Protein AF-A0A0C9QCK0-F1 (afdb_monomer_lite)

pLDDT: mean 77.05, std 23.15, range [34.31, 96.94]

Sequence (112 aa):
MRYLGVVETPINNRTTAQNLLMEGSLMLEQSTMHPVVWINQHTYISIVKNADYNLEVWEITDENRQHRMARMNYKYHRDNFAGFIYRLFPQIDLIQIHNIQKKINPYFDLEV

Secondary structure (DSSP, 8-state):
------------THHHHHHHHHHSS----------EEESSSSEEEEE-TT-SS-EEEEEE-TTS-EEEEEEE-TTT-GGGHHHHHHHH-TT--HHHHHHHHHHHGGGTTT--

Radius of gyration: 25.39 Å; chains: 1; bounding box: 30×52×84 Å

Foldseek 3Di:
DDDDDDDDDPPPPPVVVVVVVVVPPDPPPVPPQFDWADLDDFKIWGAQPPDQFRIWIWGQDPVRDIDTPDTDNCLVPVVCQVVVVCVVPVPDDPVSSVVSSVVCVVVNVPPD

Organism: NCBI:txid1435038

Structure (mmCIF, N/CA/C/O backbone):
data_AF-A0A0C9QCK0-F1
#
_entry.id   AF-A0A0C9QCK0-F1
#
loop_
_atom_site.group_PDB
_atom_site.id
_atom_site.type_symbol
_atom_site.label_atom_id
_atom_site.label_alt_id
_atom_site.label_comp_id
_atom_site.label_asym_id
_atom_site.label_entity_id
_atom_site.label_seq_id
_atom_site.pdbx_PDB_ins_code
_atom_site.Cartn_x
_atom_site.Cartn_y
_atom_site.Cartn_z
_atom_site.occupancy
_atom_site.B_iso_or_equiv
_atom_site.auth_seq_id
_atom_site.auth_comp_id
_atom_site.auth_asym_id
_atom_site.auth_atom_id
_atom_site.pdbx_PDB_model_num
ATOM 1 N N . MET A 1 1 ? 14.690 39.355 72.874 1.00 44.62 1 MET A N 1
ATOM 2 C CA . MET A 1 1 ? 13.769 40.041 71.944 1.00 44.62 1 MET A CA 1
ATOM 3 C C . MET A 1 1 ? 14.553 40.448 70.706 1.00 44.62 1 MET A C 1
ATOM 5 O O . MET A 1 1 ? 15.400 41.325 70.806 1.00 44.62 1 MET A O 1
ATOM 9 N N . ARG A 1 2 ? 14.359 39.755 69.579 1.00 36.09 2 ARG A N 1
ATOM 10 C CA . ARG A 1 2 ? 14.927 40.113 68.271 1.00 36.09 2 ARG A CA 1
ATOM 11 C C . ARG A 1 2 ? 13.830 39.915 67.228 1.00 36.09 2 ARG A C 1
ATOM 13 O O . ARG A 1 2 ? 13.291 38.821 67.128 1.00 36.09 2 ARG A O 1
ATOM 20 N N . TYR A 1 3 ? 13.508 40.986 66.519 1.00 35.34 3 TYR A N 1
ATOM 21 C CA . TYR A 1 3 ? 12.718 40.998 65.293 1.00 35.34 3 TYR A CA 1
ATOM 22 C C . TYR A 1 3 ? 13.578 41.602 64.178 1.00 35.34 3 TYR A C 1
ATOM 24 O O . TYR A 1 3 ? 14.504 42.356 64.477 1.00 35.34 3 TYR A O 1
ATOM 32 N N . LEU A 1 4 ? 13.164 41.308 62.938 1.00 37.53 4 LEU A N 1
ATOM 33 C CA . LEU A 1 4 ? 13.658 41.758 61.626 1.00 37.53 4 LEU A CA 1
ATOM 34 C C . LEU A 1 4 ? 14.868 40.973 61.097 1.00 37.53 4 LEU A C 1
ATOM 36 O O . LEU A 1 4 ? 15.913 40.933 61.728 1.00 37.53 4 LEU A O 1
ATOM 40 N N . GLY A 1 5 ? 14.832 40.331 59.932 1.00 34.31 5 GLY A N 1
ATOM 41 C CA . GLY A 1 5 ? 13.815 40.205 58.889 1.00 34.31 5 GLY A CA 1
ATOM 42 C C . GLY A 1 5 ? 14.537 39.615 57.675 1.00 34.31 5 GLY A C 1
ATOM 43 O O . GLY A 1 5 ? 15.404 40.275 57.111 1.00 34.31 5 GLY A O 1
ATOM 44 N N . VAL A 1 6 ? 14.267 38.354 57.331 1.00 40.00 6 VAL A N 1
ATOM 45 C CA . VAL A 1 6 ? 14.850 37.711 56.145 1.00 40.00 6 VAL A CA 1
ATOM 46 C C . VAL A 1 6 ? 13.938 38.037 54.972 1.00 40.00 6 VAL A C 1
ATOM 48 O O . VAL A 1 6 ? 12.777 37.640 54.952 1.00 40.00 6 VAL A O 1
ATOM 51 N N . VAL A 1 7 ? 14.457 38.810 54.023 1.00 39.75 7 VAL A N 1
ATOM 52 C CA . VAL A 1 7 ? 13.838 39.002 52.712 1.00 39.75 7 VAL A CA 1
ATOM 53 C C . VAL A 1 7 ? 13.994 37.681 51.964 1.00 39.75 7 VAL A C 1
ATOM 55 O O . VAL A 1 7 ? 15.066 37.379 51.444 1.00 39.75 7 VAL A O 1
ATOM 58 N N . GLU A 1 8 ? 12.943 36.867 51.963 1.00 42.84 8 GLU A N 1
ATOM 59 C CA . GLU A 1 8 ? 12.825 35.726 51.062 1.00 42.84 8 GLU A CA 1
ATOM 60 C C . GLU A 1 8 ? 12.744 36.272 49.634 1.00 42.84 8 GLU A C 1
ATOM 62 O O . GLU A 1 8 ? 11.753 36.878 49.223 1.00 42.84 8 GLU A O 1
ATOM 67 N N . THR A 1 9 ? 13.827 36.123 48.877 1.00 44.09 9 THR A N 1
ATOM 68 C CA . THR A 1 9 ? 13.805 36.372 47.441 1.00 44.09 9 THR A CA 1
ATOM 69 C C . THR A 1 9 ? 12.926 35.301 46.789 1.00 44.09 9 THR A C 1
ATOM 71 O O . THR A 1 9 ? 13.149 34.109 47.012 1.00 44.09 9 THR A O 1
ATOM 74 N N . PRO A 1 10 ? 11.918 35.670 45.978 1.00 42.47 10 PRO A N 1
ATOM 75 C CA . PRO A 1 10 ? 11.148 34.677 45.252 1.00 42.47 10 PRO A CA 1
ATOM 76 C C . PRO A 1 10 ? 12.081 34.001 44.247 1.00 42.47 10 PRO A C 1
ATOM 78 O O . PRO A 1 10 ? 12.591 34.639 43.321 1.00 42.47 10 PRO A O 1
ATOM 81 N N . ILE A 1 11 ? 12.313 32.701 44.440 1.00 46.69 11 ILE A N 1
ATOM 82 C CA . ILE A 1 11 ? 12.899 31.830 43.425 1.00 46.69 11 ILE A CA 1
ATOM 83 C C . ILE A 1 11 ? 11.956 31.920 42.228 1.00 46.69 11 ILE A C 1
ATOM 85 O O . ILE A 1 11 ? 10.865 31.354 42.233 1.00 46.69 11 ILE A O 1
ATOM 89 N N . ASN A 1 12 ? 12.357 32.713 41.236 1.00 41.91 12 ASN A N 1
ATOM 90 C CA . ASN A 1 12 ? 11.651 32.889 39.979 1.00 41.91 12 ASN A CA 1
ATOM 91 C C . ASN A 1 12 ? 11.602 31.519 39.287 1.00 41.91 12 ASN A C 1
ATOM 93 O O . ASN A 1 12 ? 12.499 31.113 38.554 1.00 41.91 12 ASN A O 1
ATOM 97 N N . ASN A 1 13 ? 10.507 30.812 39.515 1.00 49.38 13 ASN A N 1
ATOM 98 C CA . ASN A 1 13 ? 10.049 29.567 38.907 1.00 49.38 13 ASN A CA 1
ATOM 99 C C . ASN A 1 13 ? 9.801 29.673 37.383 1.00 49.38 13 ASN A C 1
ATOM 101 O O . ASN A 1 13 ? 9.137 28.825 36.792 1.00 49.38 13 ASN A O 1
ATOM 105 N N . ARG A 1 14 ? 10.368 30.687 36.718 1.00 46.88 14 ARG A N 1
ATOM 106 C CA . ARG A 1 14 ? 10.283 30.893 35.267 1.00 46.88 14 ARG A CA 1
ATOM 107 C C . ARG A 1 14 ? 11.367 30.154 34.484 1.00 46.88 14 ARG A C 1
ATOM 109 O O . ARG A 1 14 ? 11.115 29.798 33.340 1.00 46.88 14 ARG A O 1
ATOM 116 N N . THR A 1 15 ? 12.515 29.844 35.087 1.00 49.53 15 THR A N 1
ATOM 117 C CA . THR A 1 15 ? 13.614 29.172 34.364 1.00 49.53 15 THR A CA 1
ATOM 118 C C . THR A 1 15 ? 13.415 27.655 34.257 1.00 49.53 15 THR A C 1
ATOM 120 O O . THR A 1 15 ? 13.846 27.040 33.288 1.00 49.53 15 THR A O 1
ATOM 123 N N . THR A 1 16 ? 12.685 27.039 35.191 1.00 47.00 16 THR A N 1
ATOM 124 C CA . THR A 1 16 ? 12.366 25.600 35.129 1.00 47.00 16 THR A CA 1
ATOM 125 C C . THR A 1 16 ? 11.183 25.315 34.198 1.00 47.00 16 THR A C 1
ATOM 127 O O . THR A 1 16 ? 11.184 24.310 33.497 1.00 47.00 16 THR A O 1
ATOM 130 N N . ALA A 1 17 ? 10.207 26.225 34.107 1.00 45.41 17 ALA A N 1
ATOM 131 C CA . ALA A 1 17 ? 9.070 26.072 33.196 1.00 45.41 17 ALA A CA 1
ATOM 132 C C . ALA A 1 17 ? 9.458 26.251 31.716 1.00 45.41 17 ALA A C 1
ATOM 134 O O . ALA A 1 17 ? 8.863 25.616 30.852 1.00 45.41 17 ALA A O 1
ATOM 135 N N . GLN A 1 18 ? 10.471 27.070 31.409 1.00 45.28 18 GLN A N 1
ATOM 136 C CA . GLN A 1 18 ? 10.949 27.251 30.032 1.00 45.28 18 GLN A CA 1
ATOM 137 C C . GLN A 1 18 ? 11.761 26.051 29.527 1.00 45.28 18 GLN A C 1
ATOM 139 O O . GLN A 1 18 ? 11.607 25.672 28.370 1.00 45.28 18 GLN A O 1
ATOM 144 N N . ASN A 1 19 ? 12.525 25.385 30.398 1.00 44.69 19 ASN A N 1
ATOM 145 C CA . ASN A 1 19 ? 13.248 24.167 30.020 1.00 44.69 19 ASN A CA 1
ATOM 146 C C . ASN A 1 19 ? 12.313 22.946 29.912 1.00 44.69 19 ASN A C 1
ATOM 148 O O . ASN A 1 19 ? 12.482 22.132 29.013 1.00 44.69 19 ASN A O 1
ATOM 152 N N . LEU A 1 20 ? 11.260 22.857 30.736 1.00 47.44 20 LEU A N 1
ATOM 153 C CA . LEU A 1 20 ? 10.256 21.784 30.634 1.00 47.44 20 LEU A CA 1
ATOM 154 C C . LEU A 1 20 ? 9.261 21.953 29.470 1.00 47.44 20 LEU A C 1
ATOM 156 O O . LEU A 1 20 ? 8.690 20.965 29.016 1.00 47.44 20 LEU A O 1
ATOM 160 N N . LEU A 1 21 ? 9.065 23.171 28.953 1.00 49.56 21 LEU A N 1
ATOM 161 C CA . LEU A 1 21 ? 8.233 23.413 27.764 1.00 49.56 21 LEU A CA 1
ATOM 162 C C . LEU A 1 21 ? 9.019 23.311 26.442 1.00 49.56 21 LEU A C 1
ATOM 164 O O . LEU A 1 21 ? 8.402 23.145 25.389 1.00 49.56 21 LEU A O 1
ATOM 168 N N . MET A 1 22 ? 10.358 23.353 26.483 1.00 43.22 22 MET A N 1
ATOM 169 C CA . MET A 1 22 ? 11.213 23.141 25.304 1.00 43.22 2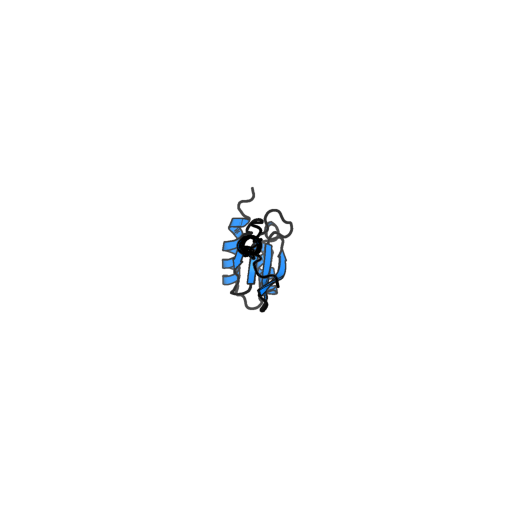2 MET A CA 1
ATOM 170 C C . MET A 1 22 ? 11.615 21.677 25.069 1.00 43.22 22 MET A C 1
ATOM 172 O O . MET A 1 22 ? 11.947 21.343 23.938 1.00 43.22 22 MET A O 1
ATOM 176 N N . GLU A 1 23 ? 11.513 20.788 26.062 1.00 47.59 23 GLU A N 1
ATOM 177 C CA . GLU A 1 23 ? 11.775 19.346 25.865 1.00 47.59 23 GLU A CA 1
ATOM 178 C C . GLU A 1 23 ? 10.515 18.532 25.507 1.00 47.59 23 GLU A C 1
ATOM 180 O O . GLU A 1 23 ? 10.613 17.445 24.943 1.00 47.59 23 GLU A O 1
ATOM 185 N N . GLY A 1 24 ? 9.318 19.072 25.774 1.00 41.09 24 GLY A N 1
ATOM 186 C CA . GLY A 1 24 ? 8.026 18.461 25.420 1.00 41.09 24 GLY A CA 1
ATOM 187 C C . GLY A 1 24 ? 7.500 18.832 24.029 1.00 41.09 24 GLY A C 1
ATOM 188 O O . GLY A 1 24 ? 6.521 18.251 23.560 1.00 41.09 24 GLY A O 1
ATOM 189 N N . SER A 1 25 ? 8.162 19.765 23.340 1.00 39.25 25 SER A N 1
ATOM 190 C CA . SER A 1 25 ? 7.988 19.974 21.901 1.00 39.25 25 SER A CA 1
ATOM 191 C C . SER A 1 25 ? 8.848 18.951 21.168 1.00 39.25 25 SER A C 1
ATOM 193 O O . SER A 1 25 ? 9.879 19.305 20.609 1.00 39.25 25 SER A O 1
ATOM 195 N N . LEU A 1 26 ? 8.436 17.679 21.269 1.00 41.88 26 LEU A N 1
ATOM 196 C CA . LEU A 1 26 ? 8.579 16.641 20.246 1.00 41.88 26 LEU A CA 1
ATOM 197 C C . LEU A 1 26 ? 9.711 16.977 19.251 1.00 41.88 26 LEU A C 1
ATOM 199 O O . LEU A 1 26 ? 9.480 17.694 18.283 1.00 41.88 26 LEU A O 1
ATOM 203 N N . MET A 1 27 ? 10.920 16.421 19.316 1.00 37.38 27 MET A N 1
ATOM 204 C CA . MET A 1 27 ? 11.175 14.978 19.168 1.00 37.38 27 MET A CA 1
ATOM 205 C C . MET A 1 27 ? 10.179 14.248 18.227 1.00 37.38 27 MET A C 1
ATOM 207 O O . MET A 1 27 ? 10.158 13.026 18.176 1.00 37.38 27 MET A O 1
ATOM 211 N N . LEU A 1 28 ? 9.415 14.971 17.392 1.00 40.06 28 LEU A N 1
ATOM 212 C CA . LEU A 1 28 ? 9.202 14.600 16.005 1.00 40.06 28 LEU A CA 1
ATOM 213 C C . LEU A 1 28 ? 10.550 14.872 15.363 1.00 40.06 28 LEU A C 1
ATOM 215 O O . LEU A 1 28 ? 10.803 15.924 14.778 1.00 40.06 28 LEU A O 1
ATOM 219 N N . GLU A 1 29 ? 11.452 13.924 15.586 1.00 41.84 29 GLU A N 1
ATOM 220 C CA . GLU A 1 29 ? 12.560 13.683 14.699 1.00 41.84 29 GLU A CA 1
ATOM 221 C C . GLU A 1 29 ? 12.021 13.900 13.284 1.00 41.84 29 GLU A C 1
ATOM 223 O O . GLU A 1 29 ? 11.176 13.157 12.778 1.00 41.84 29 GLU A O 1
ATOM 228 N N . GLN A 1 30 ? 12.480 14.974 12.654 1.00 36.59 30 GLN A N 1
ATOM 229 C CA . GLN A 1 30 ? 12.352 15.215 11.229 1.00 36.59 30 GLN A CA 1
ATOM 230 C C . GLN A 1 30 ? 13.258 14.206 10.493 1.00 36.59 30 GLN A C 1
ATOM 232 O O . GLN A 1 30 ? 14.010 14.551 9.588 1.00 36.59 30 GLN A O 1
ATOM 237 N N . SER A 1 31 ? 13.221 12.947 10.930 1.00 39.66 31 SER A N 1
ATOM 238 C CA . SER A 1 31 ? 13.883 11.787 10.376 1.00 39.66 31 SER A CA 1
ATOM 239 C C . SER A 1 31 ? 13.075 11.410 9.160 1.00 39.66 31 SER A C 1
ATOM 241 O O . SER A 1 31 ? 12.100 10.678 9.270 1.00 39.66 31 SER A O 1
ATOM 243 N N . THR A 1 32 ? 13.429 12.010 8.020 1.00 50.62 32 THR A N 1
ATOM 244 C CA . THR A 1 32 ? 12.955 11.623 6.683 1.00 50.62 32 THR A CA 1
ATOM 245 C C . THR A 1 32 ? 11.467 11.284 6.663 1.00 50.62 32 THR A C 1
ATOM 247 O O . THR A 1 32 ? 11.110 10.114 6.742 1.00 50.62 32 THR A O 1
ATOM 250 N N . MET A 1 33 ? 10.586 12.287 6.546 1.00 57.47 33 MET A N 1
ATOM 251 C CA . MET A 1 33 ? 9.162 12.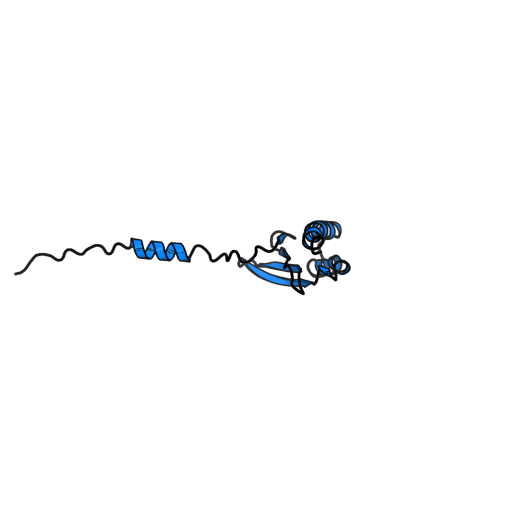023 6.311 1.00 57.47 33 MET A CA 1
ATOM 252 C C . MET A 1 33 ? 9.016 11.117 5.083 1.00 57.47 33 MET A C 1
ATOM 254 O O . MET A 1 33 ? 9.126 11.559 3.937 1.00 57.47 33 MET A O 1
ATOM 258 N N . HIS A 1 34 ? 8.824 9.827 5.342 1.00 74.38 34 HIS A N 1
ATOM 259 C CA . HIS A 1 34 ? 8.569 8.837 4.320 1.00 74.38 34 HIS A CA 1
ATOM 260 C C . HIS A 1 34 ? 7.230 9.187 3.676 1.00 74.38 34 HIS A C 1
ATOM 262 O O . HIS A 1 34 ? 6.282 9.508 4.395 1.00 74.38 34 HIS A O 1
ATOM 268 N N . PRO A 1 35 ? 7.122 9.178 2.338 1.00 87.88 35 PRO A N 1
ATOM 269 C CA . PRO A 1 35 ? 5.838 9.393 1.700 1.00 87.88 35 PRO A CA 1
ATOM 270 C C . PRO A 1 35 ? 4.813 8.383 2.221 1.00 87.88 35 PRO A C 1
ATOM 272 O O . PRO A 1 35 ? 5.088 7.181 2.262 1.00 87.88 35 PRO A O 1
ATOM 275 N N . VAL A 1 36 ? 3.642 8.888 2.610 1.00 91.69 36 VAL A N 1
ATOM 276 C CA . VAL A 1 36 ? 2.544 8.080 3.142 1.00 91.69 36 VAL A CA 1
ATOM 277 C C . VAL A 1 36 ? 1.359 8.097 2.183 1.00 91.69 36 VAL A C 1
ATOM 279 O O . VAL A 1 36 ? 0.916 9.156 1.739 1.00 91.69 36 VAL A O 1
ATOM 282 N N . VAL A 1 37 ? 0.809 6.917 1.898 1.00 93.88 37 VAL A N 1
ATOM 283 C CA . VAL A 1 37 ? -0.424 6.736 1.125 1.00 93.88 37 VAL A CA 1
ATOM 284 C C . VAL A 1 37 ? -1.463 6.047 2.002 1.00 93.88 37 VAL A C 1
ATOM 286 O O . VAL A 1 37 ? -1.335 4.871 2.327 1.00 93.88 37 VAL A O 1
ATOM 289 N N . TRP A 1 38 ? -2.512 6.774 2.378 1.00 94.38 38 TRP A N 1
ATOM 290 C CA . TRP A 1 38 ? -3.605 6.231 3.184 1.00 94.38 38 TRP A CA 1
ATOM 291 C C . TRP A 1 38 ? -4.458 5.236 2.392 1.00 94.38 38 TRP A C 1
ATOM 293 O O . TRP A 1 38 ? -4.855 5.520 1.257 1.00 94.38 38 TRP A O 1
ATOM 303 N N . ILE A 1 39 ? -4.748 4.091 3.014 1.00 93.12 39 ILE A N 1
ATOM 304 C CA . ILE A 1 39 ? -5.691 3.085 2.507 1.00 93.12 39 ILE A CA 1
ATOM 305 C C . ILE A 1 39 ? -7.089 3.399 3.051 1.00 93.12 39 ILE A C 1
ATOM 307 O O . ILE A 1 39 ? -8.060 3.428 2.298 1.00 93.12 39 ILE A O 1
ATOM 311 N N . ASN A 1 40 ? -7.185 3.671 4.355 1.00 91.94 40 ASN A N 1
ATOM 312 C CA . ASN A 1 40 ? -8.409 4.088 5.042 1.00 91.94 40 ASN A CA 1
ATOM 313 C C . ASN A 1 40 ? -8.071 5.021 6.224 1.00 91.94 40 ASN A C 1
ATOM 315 O O . ASN A 1 40 ? -6.990 5.595 6.256 1.00 91.94 40 ASN A O 1
ATOM 319 N N . GLN A 1 41 ? -8.992 5.206 7.175 1.00 92.62 41 GLN A N 1
ATOM 320 C CA . GLN A 1 41 ? -8.824 6.122 8.316 1.00 92.62 41 GLN A CA 1
ATOM 321 C C . GLN A 1 41 ? -7.746 5.685 9.319 1.00 92.62 41 GLN A C 1
ATOM 323 O O . GLN A 1 41 ? -7.181 6.533 10.002 1.00 92.62 41 GLN A O 1
ATOM 328 N N . HIS A 1 42 ? -7.458 4.385 9.400 1.00 94.31 42 HIS A N 1
ATOM 329 C CA . HIS A 1 42 ? -6.562 3.813 10.407 1.00 94.31 42 HIS A CA 1
ATOM 330 C C . HIS A 1 42 ? -5.358 3.100 9.800 1.00 94.31 42 HIS A C 1
ATOM 332 O O . HIS A 1 42 ? -4.442 2.745 10.525 1.00 94.31 42 HIS A O 1
ATOM 338 N N . THR A 1 43 ? -5.316 2.895 8.484 1.00 95.81 43 THR A N 1
ATOM 339 C CA . THR A 1 43 ? -4.232 2.157 7.831 1.00 95.81 43 THR A CA 1
ATOM 340 C C . THR A 1 43 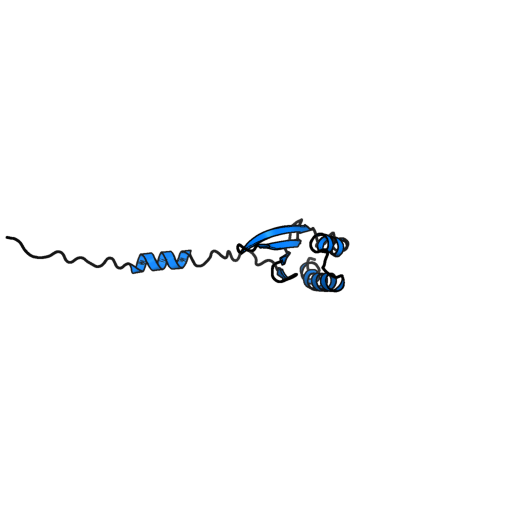? -3.637 2.929 6.670 1.00 95.81 43 THR A C 1
ATOM 342 O O . THR A 1 43 ? -4.334 3.574 5.877 1.00 95.81 43 THR A O 1
ATOM 345 N N . TYR A 1 44 ? -2.317 2.852 6.565 1.00 96.19 44 TYR A N 1
ATOM 346 C CA . TYR A 1 44 ? -1.547 3.577 5.574 1.00 96.19 44 TYR A CA 1
ATOM 347 C C . TYR A 1 44 ? -0.336 2.782 5.102 1.00 96.19 44 TYR A C 1
ATOM 349 O O . TYR A 1 44 ? 0.129 1.844 5.745 1.00 96.19 44 TYR A O 1
ATOM 357 N N . ILE A 1 45 ? 0.178 3.185 3.948 1.00 96.06 45 ILE A N 1
ATOM 358 C CA . ILE A 1 45 ? 1.392 2.660 3.344 1.00 96.06 45 ILE A CA 1
ATOM 359 C C . ILE A 1 45 ? 2.492 3.694 3.526 1.00 96.06 45 ILE A C 1
ATOM 361 O O . ILE A 1 45 ? 2.306 4.844 3.140 1.00 96.06 45 ILE A O 1
ATOM 365 N N . SER A 1 46 ? 3.626 3.285 4.081 1.00 94.94 46 SER A N 1
ATOM 366 C CA . SER A 1 46 ? 4.852 4.078 4.165 1.00 94.94 46 SER A CA 1
ATOM 367 C C . SER A 1 46 ? 5.850 3.618 3.104 1.00 94.94 46 SER A C 1
ATOM 369 O O . SER A 1 46 ? 6.010 2.414 2.874 1.00 94.94 46 SER A O 1
ATOM 371 N N . ILE A 1 47 ? 6.518 4.573 2.454 1.00 92.75 47 ILE A N 1
ATOM 372 C CA . ILE A 1 47 ? 7.505 4.315 1.401 1.00 92.75 47 ILE A CA 1
ATOM 373 C C . ILE A 1 47 ? 8.914 4.592 1.925 1.00 92.75 47 ILE A C 1
ATOM 375 O O . ILE A 1 47 ? 9.313 5.739 2.151 1.00 92.75 47 ILE 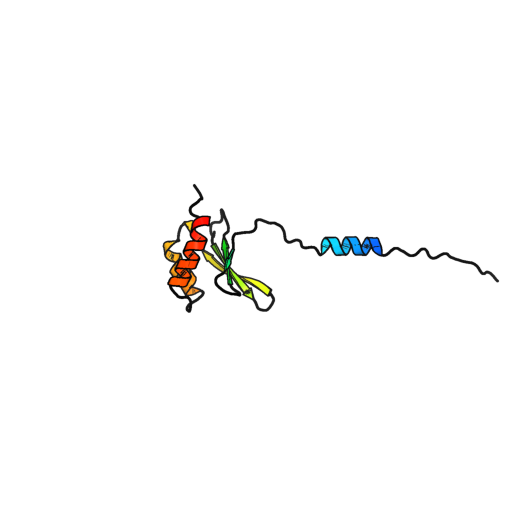A O 1
ATOM 379 N N . VAL A 1 48 ? 9.697 3.525 2.068 1.00 89.81 48 VAL A N 1
ATOM 380 C CA . VAL A 1 48 ? 11.068 3.577 2.581 1.00 89.81 48 VAL A CA 1
ATOM 381 C C . VAL A 1 48 ? 12.040 3.479 1.410 1.00 89.81 48 VAL A C 1
ATOM 383 O O . VAL A 1 48 ? 12.283 2.402 0.867 1.00 89.81 48 VAL A O 1
ATOM 386 N N . LYS A 1 49 ? 12.591 4.622 0.992 1.00 81.81 49 LYS A N 1
ATOM 387 C CA . LYS A 1 49 ? 13.590 4.668 -0.085 1.00 81.81 49 LYS A CA 1
ATOM 388 C C . LYS A 1 49 ? 14.838 3.872 0.301 1.00 81.81 49 LYS A C 1
ATOM 390 O O . LYS A 1 49 ? 15.229 3.874 1.465 1.00 81.81 49 LYS A O 1
ATOM 395 N N . ASN A 1 50 ? 15.478 3.239 -0.683 1.00 80.62 50 ASN A N 1
ATOM 396 C CA . ASN A 1 50 ? 16.730 2.482 -0.524 1.00 80.62 50 ASN A CA 1
ATOM 397 C C . ASN A 1 50 ? 16.688 1.301 0.470 1.00 80.62 50 ASN A C 1
ATOM 399 O O . ASN A 1 50 ? 17.741 0.814 0.874 1.00 80.62 50 ASN A O 1
ATOM 403 N N . ALA A 1 51 ? 15.503 0.824 0.861 1.00 85.88 51 ALA A N 1
ATOM 404 C CA . ALA A 1 51 ? 15.351 -0.383 1.670 1.00 85.88 51 ALA A CA 1
ATOM 405 C C . ALA A 1 51 ? 14.995 -1.603 0.805 1.00 85.88 51 ALA A C 1
ATOM 407 O O . ALA A 1 51 ? 14.269 -1.485 -0.186 1.00 85.88 51 ALA A O 1
ATOM 408 N N . ASP A 1 52 ? 15.429 -2.795 1.232 1.00 86.62 52 ASP A N 1
ATOM 409 C CA . ASP A 1 52 ? 15.013 -4.066 0.615 1.00 86.62 52 ASP A CA 1
ATOM 410 C C . ASP A 1 52 ? 13.489 -4.223 0.654 1.00 86.62 52 ASP A C 1
ATOM 412 O O . ASP A 1 52 ? 12.860 -4.642 -0.312 1.00 86.62 52 ASP A O 1
ATOM 416 N N . TYR A 1 53 ? 12.879 -3.825 1.771 1.00 89.69 53 TYR A N 1
ATOM 417 C CA . TYR A 1 53 ? 11.434 -3.716 1.923 1.00 89.69 53 TYR A CA 1
ATOM 418 C C . TYR A 1 53 ? 11.033 -2.248 1.858 1.00 89.69 53 TYR A C 1
ATOM 420 O O . TYR A 1 53 ? 10.878 -1.577 2.873 1.00 89.69 53 TYR A O 1
ATOM 428 N N . ASN A 1 54 ? 10.908 -1.754 0.635 1.00 91.81 54 ASN A N 1
ATOM 429 C CA . ASN A 1 54 ? 10.657 -0.344 0.347 1.00 91.81 54 ASN A CA 1
ATOM 430 C C . ASN A 1 54 ? 9.185 0.089 0.465 1.00 91.81 54 ASN A C 1
ATOM 432 O O . ASN A 1 54 ? 8.882 1.274 0.327 1.00 91.81 54 ASN A O 1
ATOM 436 N N . LEU A 1 55 ? 8.275 -0.843 0.753 1.00 94.94 55 LEU A N 1
ATOM 437 C CA . LEU A 1 55 ? 6.873 -0.567 1.045 1.00 94.94 55 LEU A CA 1
ATOM 438 C C . LEU A 1 55 ? 6.472 -1.260 2.345 1.00 94.94 55 LEU A C 1
ATOM 440 O O . LEU A 1 55 ? 6.606 -2.478 2.474 1.00 94.94 55 LEU A O 1
ATOM 444 N N . GLU A 1 56 ? 5.923 -0.498 3.285 1.00 96.25 56 GLU A N 1
ATOM 445 C CA . GLU A 1 56 ? 5.419 -1.006 4.561 1.00 96.25 56 GLU A CA 1
ATOM 446 C C . GLU A 1 56 ? 3.959 -0.608 4.773 1.00 96.25 56 GLU A C 1
ATOM 448 O O . GLU A 1 56 ? 3.575 0.520 4.485 1.00 96.25 56 GLU A O 1
ATOM 453 N N . VAL A 1 57 ? 3.148 -1.522 5.303 1.00 96.56 57 VAL A N 1
ATOM 454 C CA . VAL A 1 57 ? 1.750 -1.272 5.674 1.00 96.56 57 VAL A CA 1
ATOM 455 C C . VAL A 1 57 ? 1.665 -1.146 7.184 1.00 96.56 57 VAL A C 1
ATOM 457 O O . VAL A 1 57 ? 2.123 -2.027 7.917 1.00 96.56 57 VAL A O 1
ATOM 460 N N . TRP A 1 58 ? 1.056 -0.060 7.629 1.00 96.94 58 TRP A N 1
ATOM 46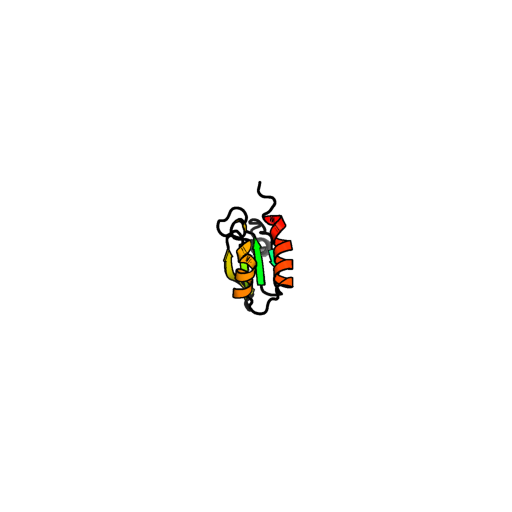1 C CA . TRP A 1 58 ? 0.933 0.321 9.023 1.00 96.94 58 TRP A CA 1
ATOM 462 C C . TRP A 1 58 ? -0.530 0.541 9.391 1.00 96.94 58 TRP A C 1
ATOM 464 O O . TRP A 1 58 ? -1.337 0.970 8.567 1.00 96.94 58 TRP A O 1
ATOM 474 N N . GLU A 1 59 ? -0.840 0.264 10.648 1.00 95.94 59 GLU A N 1
ATOM 475 C CA . GLU A 1 59 ? -2.128 0.488 11.287 1.00 95.94 59 GLU A CA 1
ATOM 476 C C . GLU A 1 59 ? -1.941 1.382 12.514 1.00 95.94 59 GLU A C 1
ATOM 478 O O . GLU A 1 59 ? -0.986 1.226 13.274 1.00 95.94 59 GLU A O 1
ATOM 483 N N . ILE A 1 60 ? -2.861 2.317 12.711 1.00 93.88 60 ILE A N 1
ATOM 484 C CA . ILE A 1 60 ? -3.009 3.096 13.931 1.00 93.88 60 ILE A CA 1
ATOM 485 C C . ILE A 1 60 ? -4.077 2.400 14.763 1.00 93.88 60 ILE A C 1
ATOM 487 O O . ILE A 1 60 ? -5.264 2.458 14.445 1.00 93.88 60 ILE A O 1
ATOM 491 N N . THR A 1 61 ? -3.623 1.729 15.815 1.00 90.88 61 THR A N 1
ATOM 492 C CA . THR A 1 61 ? -4.484 1.036 16.782 1.00 90.88 61 THR A CA 1
ATOM 493 C C . THR A 1 61 ? -5.321 2.025 17.599 1.00 90.88 61 THR A C 1
ATOM 495 O O . THR A 1 61 ? -5.010 3.217 17.649 1.00 90.88 61 THR A O 1
ATOM 498 N N . ASP A 1 62 ? -6.340 1.529 18.304 1.00 87.00 62 ASP A N 1
ATOM 499 C CA . ASP A 1 62 ? -7.230 2.344 19.153 1.00 87.00 62 ASP A CA 1
ATOM 500 C C . ASP A 1 62 ? -6.486 3.134 20.243 1.00 87.00 62 ASP A C 1
ATOM 502 O O . ASP A 1 62 ? -6.929 4.195 20.677 1.00 87.00 62 ASP A O 1
ATOM 506 N N . GLU A 1 63 ? -5.312 2.656 20.656 1.00 90.25 63 GLU A N 1
ATOM 507 C CA . GLU A 1 63 ? -4.434 3.341 21.608 1.00 90.25 63 GLU A CA 1
ATOM 508 C C . GLU A 1 63 ? -3.501 4.369 20.942 1.00 90.25 63 GLU A C 1
ATOM 510 O O . GLU A 1 63 ? -2.512 4.802 21.534 1.00 90.25 63 GLU A O 1
ATOM 515 N N . ASN A 1 64 ? -3.772 4.735 19.686 1.00 85.69 64 ASN A N 1
ATOM 516 C CA . ASN A 1 64 ? -2.950 5.615 18.857 1.00 85.69 64 ASN A CA 1
ATOM 517 C C . ASN A 1 64 ? -1.499 5.119 18.685 1.00 85.69 64 ASN A C 1
ATOM 519 O O . ASN A 1 64 ? -0.577 5.900 18.440 1.00 85.69 64 ASN A O 1
ATOM 523 N N . ARG A 1 65 ? -1.278 3.804 18.818 1.00 89.00 65 ARG A N 1
ATOM 524 C CA . ARG A 1 65 ? 0.024 3.168 18.582 1.00 89.00 65 ARG A CA 1
ATOM 525 C C . ARG A 1 65 ? 0.117 2.713 17.132 1.00 89.00 65 ARG A C 1
ATOM 527 O O . ARG A 1 65 ? -0.817 2.094 16.622 1.00 89.00 65 ARG A O 1
ATOM 534 N N . GLN A 1 66 ? 1.255 2.990 16.497 1.00 92.06 66 GLN A N 1
ATOM 535 C CA . GLN A 1 66 ? 1.561 2.508 15.152 1.00 92.06 66 GLN A CA 1
ATOM 536 C C . GLN A 1 66 ? 2.003 1.044 15.209 1.00 92.06 66 GLN A C 1
ATOM 538 O O . GLN A 1 66 ? 2.955 0.691 15.907 1.00 92.06 66 GLN A O 1
ATOM 543 N N . HIS A 1 67 ? 1.322 0.196 14.452 1.00 93.75 67 HIS A N 1
ATOM 544 C CA . HIS A 1 67 ? 1.583 -1.229 14.342 1.00 93.75 67 HIS A CA 1
ATOM 545 C C . HIS A 1 67 ? 1.867 -1.584 12.881 1.00 93.75 67 HIS A C 1
ATOM 547 O O . HIS A 1 67 ? 1.040 -1.356 11.999 1.00 93.75 67 HIS A O 1
ATOM 553 N N . ARG A 1 68 ? 3.052 -2.137 12.597 1.00 94.75 68 ARG A N 1
ATOM 554 C CA . ARG A 1 68 ? 3.400 -2.561 11.236 1.00 94.75 68 ARG A CA 1
ATOM 555 C C . ARG A 1 68 ? 2.740 -3.899 10.931 1.00 94.75 68 ARG A C 1
ATOM 557 O O . ARG A 1 68 ? 3.150 -4.923 11.469 1.00 94.75 68 ARG A O 1
ATOM 564 N N . MET A 1 69 ? 1.783 -3.890 10.013 1.00 96.25 69 MET A N 1
ATOM 565 C CA . MET A 1 69 ? 1.048 -5.083 9.597 1.00 96.25 69 MET A CA 1
ATOM 566 C C . MET A 1 69 ? 1.872 -5.959 8.655 1.00 96.25 69 MET A C 1
ATOM 568 O O . MET A 1 69 ? 1.865 -7.184 8.760 1.00 96.25 69 MET A O 1
ATOM 572 N N . ALA A 1 70 ? 2.561 -5.337 7.696 1.00 96.25 70 ALA A N 1
ATOM 573 C CA . ALA A 1 70 ? 3.261 -6.059 6.642 1.00 96.25 70 ALA A CA 1
ATOM 574 C C . ALA A 1 70 ? 4.299 -5.190 5.931 1.00 96.25 70 ALA A C 1
ATOM 576 O O . ALA A 1 70 ? 4.329 -3.970 6.077 1.00 96.25 70 ALA A O 1
ATOM 577 N N . ARG A 1 71 ? 5.140 -5.833 5.118 1.00 96.19 71 ARG A N 1
ATOM 578 C CA . ARG A 1 71 ? 6.124 -5.168 4.262 1.00 96.19 71 ARG A CA 1
ATOM 579 C C . ARG A 1 71 ? 6.343 -5.951 2.974 1.00 96.19 71 ARG A C 1
ATOM 581 O O . ARG A 1 71 ? 6.213 -7.175 2.975 1.00 96.19 71 ARG A O 1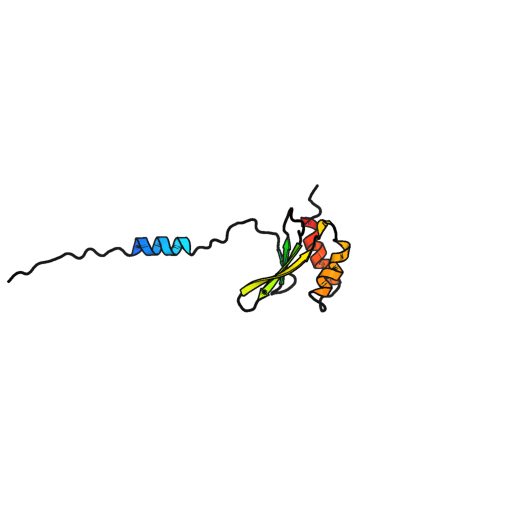
ATOM 588 N N . MET A 1 72 ? 6.702 -5.263 1.899 1.00 95.25 72 MET A N 1
ATOM 589 C CA . MET A 1 72 ? 7.051 -5.884 0.624 1.00 95.25 72 MET A CA 1
ATOM 590 C C . MET A 1 72 ? 8.159 -5.117 -0.092 1.00 95.25 72 MET A C 1
ATOM 592 O O . MET A 1 72 ? 8.334 -3.913 0.092 1.00 95.25 72 MET A O 1
ATOM 596 N N . ASN A 1 73 ? 8.881 -5.827 -0.954 1.00 94.31 73 ASN A N 1
ATOM 597 C CA . ASN A 1 73 ? 9.765 -5.201 -1.922 1.00 94.31 73 ASN A CA 1
ATOM 598 C C . ASN A 1 73 ? 8.951 -4.804 -3.160 1.00 94.31 73 ASN A C 1
ATOM 600 O O . ASN A 1 73 ? 8.841 -5.559 -4.125 1.00 94.31 73 ASN A O 1
ATOM 604 N N . TYR A 1 74 ? 8.328 -3.632 -3.105 1.00 94.56 74 TYR A N 1
ATOM 605 C CA . TYR A 1 74 ? 7.460 -3.143 -4.169 1.00 94.56 74 TYR A CA 1
ATOM 606 C C . TYR A 1 74 ? 8.216 -2.862 -5.467 1.00 94.56 74 TYR A C 1
ATOM 608 O O . TYR A 1 74 ? 7.701 -3.164 -6.542 1.00 94.56 74 TYR A O 1
ATOM 616 N N . LYS A 1 75 ? 9.450 -2.351 -5.374 1.00 90.88 75 LYS A N 1
ATOM 617 C CA . LYS A 1 75 ? 10.297 -2.063 -6.543 1.00 90.88 75 LYS A CA 1
ATOM 618 C C . LYS A 1 75 ? 10.462 -3.275 -7.467 1.00 90.88 75 LYS A C 1
ATOM 620 O O . LYS A 1 75 ? 10.344 -3.122 -8.678 1.00 90.88 75 LYS A O 1
ATOM 625 N N . TYR A 1 76 ? 10.687 -4.465 -6.907 1.00 91.19 76 TYR A N 1
ATOM 626 C CA . TYR A 1 76 ? 10.945 -5.682 -7.691 1.00 91.19 76 TYR A CA 1
ATOM 627 C C . TYR A 1 76 ? 9.753 -6.649 -7.782 1.00 91.19 76 TYR A C 1
ATOM 629 O O . TYR A 1 76 ? 9.776 -7.554 -8.612 1.00 91.19 76 TYR A O 1
ATOM 637 N N . HIS A 1 77 ? 8.705 -6.469 -6.969 1.00 93.38 77 HIS A N 1
ATOM 638 C CA . HIS A 1 77 ? 7.525 -7.350 -6.932 1.00 93.38 77 HIS A CA 1
ATOM 639 C C . HIS A 1 77 ? 6.203 -6.579 -7.077 1.00 93.38 77 HIS A C 1
ATOM 641 O O . HIS A 1 77 ? 5.214 -6.862 -6.394 1.00 93.38 77 HIS A O 1
ATOM 647 N N . ARG A 1 78 ? 6.191 -5.564 -7.952 1.00 92.31 78 ARG A N 1
ATOM 648 C CA . ARG A 1 78 ? 5.021 -4.715 -8.240 1.00 92.31 78 ARG A CA 1
ATOM 649 C C . ARG A 1 78 ? 3.819 -5.517 -8.756 1.00 92.31 78 ARG A C 1
ATOM 651 O O . ARG A 1 78 ? 2.680 -5.176 -8.451 1.00 92.31 78 ARG A O 1
ATOM 658 N N . ASP A 1 79 ? 4.072 -6.572 -9.519 1.00 93.56 79 ASP A N 1
ATOM 659 C CA . ASP A 1 79 ? 3.086 -7.528 -10.036 1.00 93.56 79 ASP A CA 1
ATOM 660 C C . ASP A 1 79 ? 2.289 -8.224 -8.920 1.00 93.56 79 ASP A C 1
ATOM 662 O O . ASP A 1 79 ? 1.083 -8.431 -9.042 1.00 93.56 79 ASP A O 1
ATOM 666 N N . ASN A 1 80 ? 2.936 -8.492 -7.785 1.00 95.38 80 ASN A N 1
ATOM 667 C CA . ASN A 1 80 ? 2.323 -9.148 -6.631 1.00 95.38 80 ASN A CA 1
ATOM 668 C C . ASN A 1 80 ? 1.592 -8.182 -5.681 1.00 95.38 80 ASN A C 1
ATOM 670 O O . ASN A 1 80 ? 0.989 -8.625 -4.699 1.00 95.38 80 ASN A O 1
ATOM 674 N N . PHE A 1 81 ? 1.610 -6.872 -5.957 1.00 96.12 81 PHE A N 1
ATOM 675 C CA . PHE A 1 81 ? 1.047 -5.849 -5.069 1.00 96.12 81 PHE A CA 1
ATOM 676 C C . PHE A 1 81 ? -0.440 -6.054 -4.779 1.00 96.12 81 PHE A C 1
ATOM 678 O O . PHE A 1 81 ? -0.859 -5.982 -3.625 1.00 96.12 81 PHE A O 1
ATOM 685 N N . ALA A 1 82 ? -1.237 -6.355 -5.805 1.00 95.69 82 ALA A N 1
ATOM 686 C CA . ALA A 1 82 ? -2.673 -6.534 -5.625 1.00 95.69 82 ALA A CA 1
ATOM 687 C C . ALA A 1 82 ? -2.986 -7.700 -4.677 1.00 95.69 82 ALA A C 1
ATOM 689 O O . ALA A 1 82 ? -3.763 -7.540 -3.739 1.00 95.69 82 ALA A O 1
ATOM 690 N N . GLY A 1 83 ? -2.319 -8.846 -4.859 1.00 96.31 83 GLY A N 1
ATOM 691 C CA . GLY A 1 83 ? -2.471 -10.001 -3.972 1.00 96.31 83 GLY A CA 1
ATOM 692 C C . GLY A 1 83 ? -1.960 -9.739 -2.552 1.00 96.31 83 GLY A C 1
ATOM 693 O O . GLY A 1 83 ? -2.559 -10.207 -1.584 1.00 96.31 83 GLY A O 1
ATOM 694 N N . PHE A 1 84 ? -0.882 -8.961 -2.412 1.00 96.88 84 PHE A N 1
ATOM 695 C CA . PHE A 1 84 ? -0.366 -8.527 -1.114 1.00 96.88 84 PHE A CA 1
ATOM 696 C C . PHE A 1 84 ? -1.394 -7.688 -0.342 1.00 96.88 84 PHE A C 1
ATOM 698 O O . PHE A 1 84 ? -1.703 -8.018 0.802 1.00 96.88 84 PHE A O 1
ATOM 705 N N . ILE A 1 85 ? -1.976 -6.664 -0.974 1.00 96.62 85 ILE A N 1
ATOM 706 C CA . ILE A 1 85 ? -2.990 -5.806 -0.346 1.00 96.62 85 ILE A CA 1
ATOM 707 C C . ILE A 1 85 ? -4.278 -6.584 -0.063 1.00 96.62 85 ILE A C 1
ATOM 709 O O . ILE A 1 85 ? -4.827 -6.465 1.029 1.00 96.62 85 ILE A O 1
ATOM 713 N N . TYR A 1 86 ? -4.721 -7.437 -0.989 1.00 95.62 86 TYR A N 1
ATOM 714 C CA . TYR A 1 86 ? -5.932 -8.240 -0.812 1.00 95.62 86 TYR A CA 1
ATOM 715 C C . TYR A 1 86 ? -5.839 -9.200 0.385 1.00 95.62 86 TYR A C 1
ATOM 717 O O . TYR A 1 86 ? -6.819 -9.411 1.093 1.00 95.62 86 TYR A O 1
ATOM 725 N N . ARG A 1 87 ? -4.649 -9.749 0.670 1.00 95.31 87 ARG A N 1
ATOM 726 C CA . ARG A 1 87 ? -4.431 -10.604 1.849 1.00 95.31 87 ARG A CA 1
ATOM 727 C C . ARG A 1 87 ? -4.589 -9.843 3.170 1.00 95.31 87 ARG A C 1
ATOM 729 O O . ARG A 1 87 ? -5.018 -10.440 4.151 1.00 95.31 87 ARG A O 1
ATOM 736 N N . LEU A 1 88 ? -4.227 -8.560 3.199 1.00 95.62 88 LEU A N 1
ATOM 737 C CA . LEU A 1 88 ? -4.341 -7.707 4.388 1.00 95.62 88 LEU A CA 1
ATOM 738 C C . LEU A 1 88 ? -5.750 -7.130 4.540 1.00 95.62 88 LEU A C 1
ATOM 740 O O . LEU A 1 88 ? -6.248 -7.003 5.654 1.00 95.62 88 LEU A O 1
ATOM 744 N N . PHE A 1 89 ? -6.404 -6.824 3.419 1.00 95.75 89 PHE A N 1
ATOM 745 C CA . PHE A 1 89 ? -7.726 -6.213 3.376 1.00 95.75 89 PHE A CA 1
ATOM 746 C C . PHE A 1 89 ? -8.639 -6.992 2.421 1.00 95.75 89 PHE A C 1
ATOM 748 O O . PHE A 1 89 ? -8.866 -6.542 1.304 1.00 95.75 89 PHE A O 1
ATOM 755 N N . PRO A 1 90 ? -9.221 -8.135 2.827 1.00 93.88 90 PRO A N 1
ATOM 756 C CA . PRO A 1 90 ? -10.023 -8.975 1.924 1.00 93.88 90 PRO A CA 1
ATOM 757 C C . PRO A 1 90 ? -11.264 -8.290 1.330 1.00 93.88 90 PRO A C 1
ATOM 759 O O . PRO A 1 90 ? -11.824 -8.762 0.346 1.00 93.88 90 PRO A O 1
ATOM 762 N N . GLN A 1 91 ? -11.704 -7.188 1.946 1.00 94.25 91 GLN A N 1
ATOM 763 C CA . GLN A 1 91 ? -12.864 -6.397 1.526 1.00 94.25 91 GLN A CA 1
ATOM 764 C C . GLN A 1 91 ? -12.512 -5.260 0.555 1.00 94.25 91 GLN A C 1
ATOM 766 O O . GLN A 1 91 ? -13.410 -4.562 0.092 1.00 94.25 91 GLN A O 1
ATOM 771 N N . ILE A 1 92 ? -11.225 -5.028 0.277 1.00 94.56 92 ILE A N 1
ATOM 772 C CA . ILE A 1 92 ? -10.803 -3.986 -0.659 1.00 94.56 92 ILE A CA 1
ATOM 773 C C . ILE A 1 92 ? -11.082 -4.432 -2.098 1.00 94.56 92 ILE A C 1
ATOM 775 O O . ILE A 1 92 ? -10.823 -5.579 -2.472 1.00 94.56 92 ILE A O 1
ATOM 779 N N . ASP A 1 93 ? -11.599 -3.527 -2.921 1.00 94.44 93 ASP A N 1
ATOM 780 C CA . ASP A 1 93 ? -11.859 -3.829 -4.325 1.00 94.44 93 ASP A CA 1
ATOM 781 C C . ASP A 1 93 ? -10.632 -3.560 -5.223 1.00 94.44 93 ASP A C 1
ATOM 783 O O . ASP A 1 93 ? -9.669 -2.874 -4.859 1.00 94.44 93 ASP A O 1
ATOM 787 N N . LEU A 1 94 ? -10.657 -4.117 -6.439 1.00 93.50 94 LEU A N 1
ATOM 788 C CA . LEU A 1 94 ? -9.556 -3.982 -7.401 1.00 93.50 94 LEU A CA 1
ATOM 789 C C . LEU A 1 94 ? -9.337 -2.534 -7.868 1.00 93.50 94 LEU A C 1
ATOM 791 O O . LEU A 1 94 ? -8.206 -2.159 -8.180 1.00 93.50 94 LEU A O 1
ATOM 795 N N . ILE A 1 95 ? -10.390 -1.713 -7.914 1.00 95.81 95 ILE A N 1
ATOM 796 C CA . ILE A 1 95 ? -10.305 -0.311 -8.339 1.00 95.81 95 ILE A CA 1
ATOM 797 C C . ILE A 1 95 ? -9.584 0.507 -7.261 1.00 95.81 95 ILE A C 1
ATOM 799 O O . ILE A 1 95 ? -8.711 1.318 -7.575 1.00 95.81 95 ILE A O 1
ATOM 803 N N . GLN A 1 96 ? -9.890 0.270 -5.987 1.00 95.38 96 GLN A N 1
ATOM 804 C CA . GLN A 1 96 ? -9.212 0.868 -4.841 1.00 95.38 96 GLN A CA 1
ATOM 805 C C . GLN A 1 96 ? -7.730 0.493 -4.822 1.00 95.38 96 GLN A C 1
ATOM 807 O O . GLN A 1 96 ? -6.886 1.388 -4.735 1.00 95.38 96 GLN A O 1
ATOM 812 N N . ILE A 1 97 ? -7.404 -0.796 -4.988 1.00 95.56 97 ILE A N 1
ATOM 813 C CA . ILE A 1 97 ? -6.011 -1.259 -5.103 1.00 95.56 97 ILE A CA 1
ATOM 814 C C . ILE A 1 97 ? -5.303 -0.531 -6.249 1.00 95.56 97 ILE A C 1
ATOM 816 O O . ILE A 1 97 ? -4.207 -0.005 -6.056 1.00 95.56 97 ILE A O 1
ATOM 820 N N . HIS A 1 98 ? -5.923 -0.455 -7.429 1.00 95.19 98 HIS A N 1
ATOM 821 C CA . HIS A 1 98 ? -5.344 0.226 -8.585 1.00 95.19 98 HIS A CA 1
ATOM 822 C C . HIS A 1 98 ? -5.079 1.714 -8.311 1.00 95.19 98 HIS A C 1
ATOM 824 O O . HIS A 1 98 ? -4.008 2.234 -8.633 1.00 95.19 98 HIS A O 1
ATOM 830 N N . ASN A 1 99 ? -6.021 2.405 -7.668 1.00 95.94 99 ASN A N 1
ATOM 831 C CA . ASN A 1 99 ? -5.871 3.812 -7.300 1.00 95.94 99 ASN A CA 1
ATOM 832 C C . ASN A 1 99 ? -4.732 4.030 -6.297 1.00 95.94 99 ASN A C 1
ATOM 834 O O . ASN A 1 99 ? -3.977 4.994 -6.427 1.00 95.94 99 ASN A O 1
ATOM 838 N N . ILE A 1 100 ? -4.584 3.133 -5.320 1.00 95.25 100 ILE A N 1
ATOM 839 C CA . ILE A 1 100 ? -3.455 3.134 -4.383 1.00 95.25 100 ILE A CA 1
ATOM 840 C C . ILE A 1 100 ? -2.150 2.919 -5.156 1.00 95.25 100 ILE A C 1
ATOM 842 O O . ILE A 1 100 ? -1.210 3.698 -5.010 1.00 95.25 100 ILE A O 1
ATOM 846 N N . GLN A 1 101 ? -2.110 1.926 -6.044 1.00 94.62 101 GLN A N 1
ATOM 847 C CA . GLN A 1 101 ? -0.936 1.609 -6.850 1.00 94.62 101 GLN A CA 1
ATOM 848 C C . GLN A 1 101 ? -0.480 2.802 -7.703 1.00 94.62 101 GLN A C 1
ATOM 850 O O . GLN A 1 101 ? 0.706 3.129 -7.733 1.00 94.62 101 GLN A O 1
ATOM 855 N N . LYS A 1 102 ? -1.421 3.521 -8.330 1.00 94.44 102 LYS A N 1
ATOM 856 C CA . LYS A 1 102 ? -1.128 4.752 -9.082 1.00 94.44 102 LYS A CA 1
ATOM 857 C C . LYS A 1 102 ? -0.517 5.855 -8.221 1.00 94.44 102 LYS A C 1
ATOM 859 O O . LYS A 1 102 ? 0.312 6.601 -8.729 1.00 94.44 102 LYS A O 1
ATOM 864 N N . LYS A 1 103 ? -0.911 5.972 -6.949 1.00 93.56 103 LYS A N 1
ATOM 865 C CA . LYS A 1 103 ? -0.314 6.940 -6.013 1.00 93.56 103 LYS A CA 1
ATOM 866 C C . LYS A 1 103 ? 1.100 6.534 -5.599 1.00 93.56 103 LYS A C 1
ATOM 868 O O . LYS A 1 103 ? 1.923 7.405 -5.360 1.00 93.56 103 LYS A O 1
ATOM 873 N N . ILE A 1 104 ? 1.375 5.234 -5.526 1.00 92.38 104 ILE A N 1
ATOM 874 C CA . ILE A 1 104 ? 2.666 4.691 -5.091 1.00 92.38 104 ILE A CA 1
ATOM 875 C C . ILE A 1 104 ? 3.706 4.719 -6.221 1.00 92.38 104 ILE A C 1
ATOM 877 O O . ILE A 1 104 ? 4.858 5.064 -5.974 1.00 92.38 104 ILE A O 1
ATOM 881 N N . ASN A 1 105 ? 3.318 4.392 -7.459 1.00 91.81 105 ASN A N 1
ATOM 882 C CA . ASN A 1 105 ? 4.232 4.261 -8.606 1.00 91.81 105 ASN A CA 1
ATOM 883 C C . ASN A 1 105 ? 5.236 5.420 -8.787 1.00 91.81 105 ASN A C 1
ATOM 885 O O . ASN A 1 105 ? 6.426 5.128 -8.931 1.00 91.81 105 ASN A O 1
ATOM 889 N N . PRO A 1 106 ? 4.837 6.707 -8.694 1.00 91.00 106 PRO A N 1
ATOM 890 C CA . PRO A 1 106 ? 5.759 7.829 -8.877 1.00 91.00 106 PRO A CA 1
ATOM 891 C C . PRO A 1 106 ? 6.950 7.845 -7.912 1.00 91.00 106 PRO A C 1
ATOM 893 O O . PRO A 1 106 ? 7.987 8.415 -8.233 1.00 91.00 106 PRO A O 1
ATOM 896 N N . TYR A 1 107 ? 6.832 7.219 -6.737 1.00 88.69 107 TYR A N 1
ATOM 897 C CA . TYR A 1 107 ? 7.927 7.156 -5.767 1.00 88.69 107 TYR A CA 1
ATOM 898 C C . TYR A 1 107 ? 8.999 6.117 -6.119 1.00 88.69 107 TYR A C 1
ATOM 900 O O . TYR A 1 107 ? 10.076 6.152 -5.535 1.00 88.69 107 TYR A O 1
ATOM 908 N N . PHE A 1 108 ? 8.708 5.222 -7.066 1.00 85.00 108 PHE A N 1
ATOM 909 C CA . PHE A 1 108 ? 9.582 4.127 -7.491 1.00 85.00 108 PHE A CA 1
ATOM 910 C C . PHE A 1 108 ? 10.060 4.266 -8.936 1.00 85.00 108 PHE A C 1
ATOM 912 O O . PHE A 1 108 ? 11.130 3.772 -9.269 1.00 85.00 108 PHE A O 1
ATOM 919 N N . ASP A 1 109 ? 9.285 4.938 -9.789 1.00 74.88 109 ASP A N 1
ATOM 920 C CA . ASP A 1 109 ? 9.604 5.102 -11.213 1.00 74.88 109 ASP A CA 1
ATOM 921 C C . ASP A 1 109 ? 10.732 6.130 -11.465 1.00 74.88 109 ASP A C 1
ATOM 923 O O . ASP A 1 109 ? 11.270 6.192 -12.566 1.00 74.88 109 ASP A O 1
ATOM 927 N N . LEU A 1 110 ? 11.100 6.937 -10.460 1.00 60.34 110 LEU A N 1
ATOM 928 C CA . LEU A 1 110 ? 12.111 8.005 -10.560 1.00 60.34 110 LEU A CA 1
ATOM 929 C C . LEU A 1 110 ? 13.520 7.598 -10.085 1.00 60.34 110 LEU A C 1
ATOM 931 O O . LEU A 1 110 ? 14.425 8.430 -10.098 1.00 60.34 110 LEU A O 1
ATOM 935 N N . GLU A 1 111 ? 13.722 6.355 -9.643 1.00 54.00 111 GLU A N 1
ATOM 936 C CA . GLU A 1 111 ? 15.046 5.848 -9.257 1.00 54.00 111 GLU A CA 1
ATOM 937 C C . GLU A 1 111 ? 15.777 5.290 -10.493 1.00 54.00 111 GLU A C 1
ATOM 939 O O . GLU A 1 111 ? 15.652 4.103 -10.799 1.00 54.00 111 GLU A O 1
ATOM 944 N N . VAL A 1 112 ? 16.498 6.169 -11.206 1.00 50.16 112 VAL A N 1
ATOM 945 C CA . VAL A 1 112 ? 17.468 5.831 -12.274 1.00 50.16 112 VAL A CA 1
ATOM 946 C C . VAL A 1 112 ? 18.833 5.489 -11.692 1.00 50.16 112 VAL A C 1
ATOM 948 O O . VAL A 1 112 ? 19.266 6.217 -10.770 1.00 50.16 112 VAL A O 1
#